Protein AF-A0A1M7TWF4-F1 (afdb_monomer_lite)

pLDDT: mean 72.03, std 9.36, range [39.81, 85.19]

Foldseek 3Di:
DVLPDPLVVVLVVCLVVPQVVQVVVVHHSVLVSVLSNQLSVLLCQACSHPVNVVPLVPDDPVDPSVRVNVVSNVVSVCCNVVVSVVSCCVRPVVPD

Secondary structure (DSSP, 8-state):
-TTTS-HHHHHHHHHHHHHHHHHHTT--HHHHHHHHHHHHHHHHTSTTSHHHHHHHHT--TTS-HHHHHHHHHHHHHHHHHHHHHHHHHHHTTT--

Organism: NCBI:txid134849

Radius of gyration: 16.24 Å; chains: 1; bounding box: 36×26×40 Å

Sequence (96 aa):
MSAFASSTALLPVIIPIGVPLVVDGGVDAAFFVAALAIASTIVDVSPFSTNGALILANHPESIPEAAFYKQILTYSIVVVLVGPLLVWAALVLPGW

Structure (mmCIF, N/CA/C/O backbone):
data_AF-A0A1M7TWF4-F1
#
_entry.id   AF-A0A1M7TWF4-F1
#
loop_
_atom_site.group_PDB
_atom_site.id
_atom_site.type_symbol
_atom_site.label_atom_id
_atom_site.label_alt_id
_atom_site.label_comp_id
_atom_site.label_asym_id
_atom_site.label_entity_id
_atom_site.label_seq_id
_atom_site.pdbx_PDB_ins_code
_atom_site.Cartn_x
_atom_site.Cartn_y
_atom_site.Cartn_z
_atom_site.occupancy
_atom_site.B_iso_or_equiv
_atom_site.auth_seq_id
_atom_site.auth_comp_id
_atom_site.auth_asym_id
_atom_site.auth_atom_id
_atom_site.pdbx_PDB_model_num
ATOM 1 N N . MET A 1 1 ? 1.774 7.238 -2.239 1.00 42.38 1 MET A N 1
ATOM 2 C CA . MET A 1 1 ? 2.805 8.028 -1.527 1.00 42.38 1 MET A CA 1
ATOM 3 C C . MET A 1 1 ? 4.073 7.226 -1.191 1.00 42.38 1 MET A C 1
ATOM 5 O O . MET A 1 1 ? 5.017 7.860 -0.754 1.00 42.38 1 MET A O 1
ATOM 9 N N . SER A 1 2 ? 4.191 5.916 -1.477 1.00 39.81 2 SER A N 1
ATOM 10 C CA . SER A 1 2 ? 5.463 5.171 -1.276 1.00 39.81 2 SER A CA 1
ATOM 11 C C . SER A 1 2 ? 6.436 5.156 -2.468 1.00 39.81 2 SER A C 1
ATOM 13 O O . SER A 1 2 ? 7.442 4.466 -2.411 1.00 39.81 2 SER A O 1
ATOM 15 N N . ALA A 1 3 ? 6.194 5.932 -3.536 1.00 46.03 3 ALA A N 1
ATOM 16 C CA . ALA A 1 3 ? 7.191 6.130 -4.604 1.00 46.03 3 ALA A CA 1
ATOM 17 C C . ALA A 1 3 ? 8.256 7.197 -4.251 1.00 46.03 3 ALA A C 1
ATOM 19 O O . ALA A 1 3 ? 9.254 7.315 -4.949 1.00 46.03 3 ALA A O 1
ATOM 20 N N . PHE A 1 4 ? 8.042 7.979 -3.181 1.00 44.56 4 PHE A N 1
ATOM 21 C CA . PHE A 1 4 ? 8.943 9.065 -2.750 1.00 44.56 4 PHE A CA 1
ATOM 22 C C . PHE A 1 4 ? 9.162 9.146 -1.230 1.00 44.56 4 PHE A C 1
ATOM 24 O O . PHE A 1 4 ? 10.099 9.810 -0.796 1.00 44.56 4 PHE A O 1
ATOM 31 N N . ALA A 1 5 ? 8.330 8.493 -0.411 1.00 48.75 5 ALA A N 1
ATOM 32 C CA . ALA A 1 5 ? 8.436 8.539 1.045 1.00 48.75 5 ALA A CA 1
ATOM 33 C C . ALA A 1 5 ? 8.428 7.124 1.630 1.00 48.75 5 ALA A C 1
ATOM 35 O O . ALA A 1 5 ? 7.549 6.325 1.317 1.00 48.75 5 ALA A O 1
ATOM 36 N N . SER A 1 6 ? 9.416 6.831 2.479 1.00 57.94 6 SER A N 1
ATOM 37 C CA . SER A 1 6 ? 9.562 5.539 3.154 1.00 57.94 6 SER A CA 1
ATOM 38 C C . SER A 1 6 ? 8.303 5.194 3.951 1.00 57.94 6 SER A C 1
ATOM 40 O O . SER A 1 6 ? 7.835 6.000 4.755 1.00 57.94 6 SER A O 1
ATOM 42 N N . SER A 1 7 ? 7.786 3.981 3.786 1.00 57.41 7 SER A N 1
ATOM 43 C CA . SER A 1 7 ? 6.604 3.468 4.491 1.00 57.41 7 SER A CA 1
ATOM 44 C C . SER A 1 7 ? 6.751 3.509 6.024 1.00 57.41 7 SER A C 1
ATOM 46 O O . SER A 1 7 ? 5.803 3.825 6.743 1.00 57.41 7 SER A O 1
ATOM 48 N N . THR A 1 8 ? 7.979 3.357 6.532 1.00 60.03 8 THR A N 1
ATOM 49 C CA . THR A 1 8 ? 8.356 3.583 7.943 1.00 60.03 8 THR A CA 1
ATOM 50 C C . THR A 1 8 ? 8.307 5.042 8.398 1.00 60.03 8 THR A C 1
ATOM 52 O O . THR A 1 8 ? 8.125 5.288 9.585 1.00 60.03 8 THR A O 1
ATOM 55 N N . ALA A 1 9 ? 8.461 6.012 7.496 1.00 59.34 9 ALA A N 1
ATOM 56 C CA . ALA A 1 9 ? 8.367 7.439 7.815 1.00 59.34 9 ALA A CA 1
ATOM 57 C C . ALA A 1 9 ? 6.924 7.961 7.733 1.00 59.34 9 ALA A C 1
ATOM 59 O O . ALA A 1 9 ? 6.589 8.961 8.363 1.00 59.34 9 ALA A O 1
ATOM 60 N N . LEU A 1 10 ? 6.061 7.279 6.977 1.00 65.88 10 LEU A N 1
ATOM 61 C CA . LEU A 1 10 ? 4.694 7.719 6.714 1.00 65.88 10 LEU A CA 1
ATOM 62 C C . LEU A 1 10 ? 3.720 7.329 7.839 1.00 65.88 10 LEU A C 1
ATOM 64 O O . LEU A 1 10 ? 2.900 8.147 8.254 1.00 65.88 10 LEU A O 1
ATOM 68 N N . LEU A 1 11 ? 3.836 6.107 8.374 1.00 68.69 11 LEU A N 1
ATOM 69 C CA . LEU A 1 11 ? 2.982 5.629 9.471 1.00 68.69 11 LEU A CA 1
ATOM 70 C C . LEU A 1 11 ? 3.062 6.521 10.732 1.00 68.69 11 LEU A C 1
ATOM 72 O O . LEU A 1 11 ? 2.005 6.914 11.225 1.00 68.69 11 LEU A O 1
ATOM 76 N N . PRO A 1 12 ? 4.248 6.944 11.223 1.00 73.88 12 PRO A N 1
ATOM 77 C CA . PRO A 1 12 ? 4.351 7.825 12.390 1.00 73.88 12 PRO A CA 1
ATOM 78 C C . PRO A 1 12 ? 3.737 9.214 12.187 1.00 73.88 12 PRO A C 1
ATOM 80 O O . PRO A 1 12 ? 3.412 9.874 13.166 1.00 73.88 12 PRO A O 1
ATOM 83 N N . VAL A 1 13 ? 3.590 9.671 10.940 1.00 77.25 13 VAL A N 1
ATOM 84 C CA . VAL A 1 13 ? 3.013 10.985 10.608 1.00 77.25 13 VAL A CA 1
ATOM 85 C C . VAL A 1 13 ? 1.496 10.902 10.455 1.00 77.25 13 VAL A C 1
ATOM 87 O O . VAL A 1 13 ? 0.783 11.801 10.892 1.00 77.25 13 VAL A O 1
ATOM 90 N N . ILE A 1 14 ? 0.984 9.824 9.854 1.00 74.56 14 ILE A N 1
ATOM 91 C CA . ILE A 1 14 ? -0.453 9.672 9.595 1.00 74.56 14 ILE A CA 1
ATOM 92 C C . ILE A 1 14 ? -1.213 9.205 10.838 1.00 74.56 14 ILE A C 1
ATOM 94 O O . ILE A 1 14 ? -2.321 9.681 11.079 1.00 74.56 14 ILE A O 1
ATOM 98 N N . ILE A 1 15 ? -0.639 8.309 11.645 1.00 79.06 15 ILE A N 1
ATOM 99 C CA . ILE A 1 15 ? -1.317 7.745 12.823 1.00 79.06 15 ILE A CA 1
ATOM 100 C C . ILE A 1 15 ? -1.767 8.832 13.826 1.00 79.06 15 ILE A C 1
ATOM 102 O O . ILE A 1 15 ? -2.941 8.815 14.193 1.00 79.06 15 ILE A O 1
ATOM 106 N N . PRO A 1 16 ? -0.936 9.819 14.225 1.00 78.81 16 PRO A N 1
ATOM 107 C CA . PRO A 1 16 ? -1.335 10.849 15.192 1.00 78.81 16 PRO A CA 1
ATOM 108 C C . PRO A 1 16 ? -2.476 11.754 14.715 1.00 78.81 16 PRO A C 1
ATOM 110 O O . PRO A 1 16 ? -3.205 12.299 15.536 1.00 78.81 16 PRO A O 1
ATOM 113 N N . ILE A 1 17 ? -2.620 11.928 13.398 1.00 81.50 17 ILE A N 1
ATOM 114 C CA . ILE A 1 17 ? -3.650 12.783 12.791 1.00 81.50 17 ILE A CA 1
ATOM 115 C C . ILE A 1 17 ? -4.926 11.974 12.535 1.00 81.50 17 ILE A C 1
ATOM 117 O O . ILE A 1 17 ? -6.028 12.448 12.796 1.00 81.50 17 ILE A O 1
ATOM 121 N N . GLY A 1 18 ? -4.785 10.747 12.034 1.00 76.31 18 GLY A N 1
ATOM 122 C CA . GLY A 1 18 ? -5.908 9.898 11.652 1.00 76.31 18 GLY A CA 1
ATOM 123 C C . GLY A 1 18 ? -6.639 9.280 12.840 1.00 76.31 18 GLY A C 1
ATOM 124 O O . GLY A 1 18 ? -7.862 9.294 12.857 1.00 76.31 18 GLY A O 1
ATOM 125 N N . VAL A 1 19 ? -5.926 8.794 13.862 1.00 80.25 19 VAL A N 1
ATOM 126 C CA . VAL A 1 19 ? -6.550 8.139 15.027 1.00 80.25 19 VAL A CA 1
ATOM 127 C C . VAL A 1 19 ? -7.637 8.995 15.696 1.00 80.25 19 VAL A C 1
ATOM 129 O O . VAL A 1 19 ? -8.748 8.488 15.838 1.00 80.25 19 VAL A O 1
ATOM 132 N N . PRO A 1 20 ? -7.405 10.270 16.069 1.00 78.00 20 PRO A N 1
ATOM 133 C CA . PRO A 1 20 ? -8.449 11.070 16.711 1.00 78.00 20 PRO A CA 1
ATOM 134 C C . PRO A 1 20 ? -9.663 11.323 15.801 1.00 78.00 20 PRO A C 1
ATOM 136 O O . PRO A 1 20 ? -10.788 11.251 16.278 1.00 78.00 20 PRO A O 1
ATOM 139 N N . LEU A 1 21 ? -9.459 11.543 14.496 1.00 76.88 21 LEU A N 1
ATOM 140 C CA . LEU A 1 21 ? -10.544 11.724 13.516 1.00 76.88 21 LEU A CA 1
ATOM 141 C C . LEU A 1 21 ? -11.430 10.480 13.373 1.00 76.88 21 LEU A C 1
ATOM 143 O O . LEU A 1 21 ? -12.639 10.577 13.186 1.00 76.88 21 LEU A O 1
ATOM 147 N N . VAL A 1 22 ? -10.808 9.307 13.416 1.00 76.50 22 VAL A N 1
ATOM 148 C CA . VAL A 1 22 ? -11.459 8.026 13.144 1.00 76.50 22 VAL A CA 1
ATOM 149 C C . VAL A 1 22 ? -12.206 7.531 14.388 1.00 76.50 22 VAL A C 1
ATOM 151 O O . VAL A 1 22 ? -13.339 7.070 14.270 1.00 76.50 22 VAL A O 1
ATOM 154 N N . VAL A 1 23 ? -11.635 7.752 15.580 1.00 79.31 23 VAL A N 1
ATOM 155 C CA . VAL A 1 23 ? -12.296 7.502 16.873 1.00 79.31 23 VAL A CA 1
ATOM 156 C C . VAL A 1 23 ? -13.521 8.400 17.061 1.00 79.31 23 VAL A C 1
ATOM 158 O O . VAL A 1 23 ? -14.568 7.908 17.473 1.00 79.31 23 VAL A O 1
ATOM 161 N N . ASP A 1 24 ? -13.426 9.688 16.715 1.00 80.12 24 ASP A N 1
ATOM 162 C CA . ASP A 1 24 ? -14.568 10.617 16.769 1.00 80.12 24 ASP A CA 1
ATOM 163 C C . ASP A 1 24 ? -15.681 10.215 15.776 1.00 80.12 24 ASP A C 1
ATOM 165 O O . ASP A 1 24 ? -16.870 10.367 16.048 1.00 80.12 24 ASP A O 1
ATOM 169 N N . GLY A 1 25 ? -15.299 9.601 14.650 1.00 73.31 25 GLY A N 1
ATOM 170 C CA . GLY A 1 25 ? -16.207 9.010 13.662 1.00 73.31 25 GLY A CA 1
ATOM 171 C C . GLY A 1 25 ? -16.766 7.624 14.018 1.00 73.31 25 GLY A C 1
ATOM 172 O O . GLY A 1 25 ? -17.464 7.038 13.191 1.00 73.31 25 GLY A O 1
ATOM 173 N N . GLY A 1 26 ? -16.470 7.082 15.207 1.00 76.19 26 GLY A N 1
ATOM 174 C CA . GLY A 1 26 ? -16.965 5.776 15.665 1.00 76.19 26 GLY A CA 1
ATOM 175 C C . GLY A 1 26 ? -16.248 4.560 15.067 1.00 76.19 26 GLY A C 1
ATOM 176 O O . GLY A 1 26 ? -16.761 3.447 15.149 1.00 76.19 26 GLY A O 1
ATOM 177 N N . VAL A 1 27 ? -15.077 4.752 14.462 1.00 75.25 27 VAL A N 1
ATOM 178 C CA . VAL A 1 27 ? -14.254 3.679 13.897 1.00 75.25 27 VAL A CA 1
ATOM 179 C C . VAL A 1 27 ? -13.085 3.396 14.842 1.00 75.25 27 VAL A C 1
ATOM 181 O O . VAL A 1 27 ? -12.405 4.304 15.322 1.00 75.25 27 VAL A O 1
ATOM 184 N N . ASP A 1 28 ? -12.835 2.119 15.113 1.00 78.81 28 ASP A N 1
ATOM 185 C CA . ASP A 1 28 ? -11.795 1.713 16.053 1.00 78.81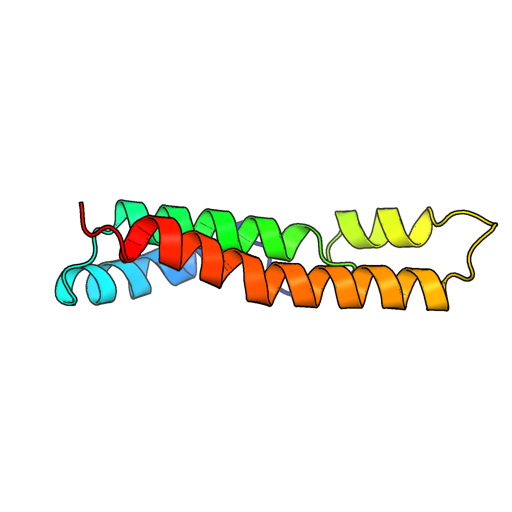 28 ASP A CA 1
ATOM 186 C C . ASP A 1 28 ? -10.377 1.934 15.480 1.00 78.81 28 ASP A C 1
ATOM 188 O O . ASP A 1 28 ? -10.050 1.627 14.325 1.00 78.81 28 ASP A O 1
ATOM 192 N N . ALA A 1 29 ? -9.526 2.522 16.324 1.00 76.12 29 ALA A N 1
ATOM 193 C CA . ALA A 1 29 ? -8.182 2.950 15.965 1.00 76.12 29 ALA A CA 1
ATOM 194 C C . ALA A 1 29 ? -7.268 1.785 15.551 1.00 76.12 29 ALA A C 1
ATOM 196 O O . ALA A 1 29 ? -6.388 1.974 14.710 1.00 76.12 29 ALA A O 1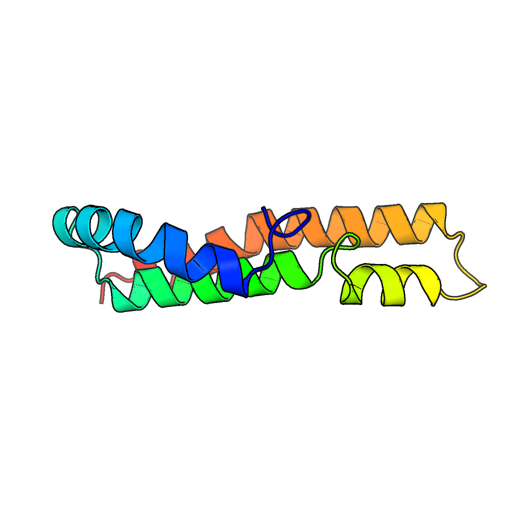
ATOM 197 N N . ALA A 1 30 ? -7.461 0.584 16.102 1.00 76.44 30 ALA A N 1
ATOM 198 C CA . ALA A 1 30 ? -6.666 -0.586 15.752 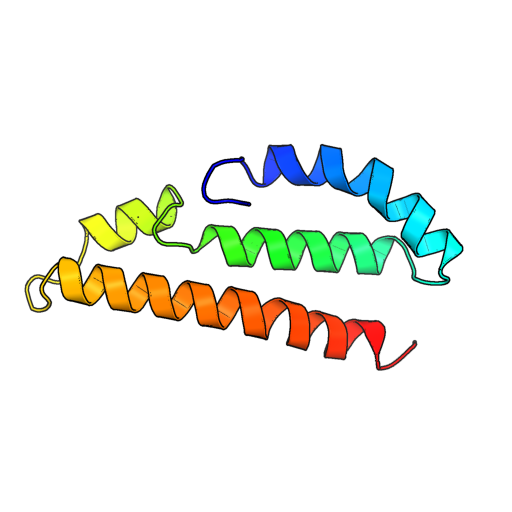1.00 76.44 30 ALA A CA 1
ATOM 199 C C . ALA A 1 30 ? -6.962 -1.045 14.319 1.00 76.44 30 ALA A C 1
ATOM 201 O O . ALA A 1 30 ? -6.024 -1.299 13.558 1.00 76.44 30 ALA A O 1
ATOM 202 N N . PHE A 1 31 ? -8.235 -1.070 13.906 1.00 73.00 31 PHE A N 1
ATOM 203 C CA . PHE A 1 31 ? -8.599 -1.393 12.520 1.00 73.00 31 PHE A CA 1
ATOM 204 C C . PHE A 1 31 ? -8.105 -0.336 11.532 1.00 73.00 31 PHE A C 1
ATOM 206 O O . PHE A 1 31 ? -7.646 -0.678 10.441 1.00 73.00 31 PHE A O 1
ATOM 213 N N . PHE A 1 32 ? -8.120 0.939 11.923 1.00 77.56 32 PHE A N 1
ATOM 214 C CA . PHE A 1 32 ? -7.553 2.016 11.115 1.00 77.56 32 PHE A CA 1
ATOM 215 C C . PHE A 1 32 ? -6.048 1.850 10.886 1.00 77.56 32 PHE A C 1
ATOM 217 O O . PHE A 1 32 ? -5.583 1.901 9.746 1.00 77.56 32 PHE A O 1
ATOM 224 N N . VAL A 1 33 ? -5.284 1.604 11.955 1.00 78.38 33 VAL A N 1
ATOM 225 C CA . VAL A 1 33 ? -3.834 1.379 11.867 1.00 78.38 33 VAL A CA 1
ATOM 226 C C . VAL A 1 33 ? -3.525 0.117 11.057 1.00 78.38 33 VAL A C 1
ATOM 228 O O . VAL A 1 33 ? -2.627 0.144 10.214 1.00 78.38 33 VAL A O 1
ATOM 231 N N . ALA A 1 34 ? -4.290 -0.963 11.247 1.00 76.44 34 ALA A N 1
ATOM 232 C CA . ALA A 1 34 ? -4.149 -2.192 10.468 1.00 76.44 34 ALA A CA 1
ATOM 233 C C . ALA A 1 34 ? -4.392 -1.952 8.968 1.00 76.44 34 ALA A C 1
ATOM 235 O O . ALA A 1 34 ? -3.584 -2.373 8.138 1.00 76.44 34 ALA A O 1
ATOM 236 N N . ALA A 1 35 ? -5.445 -1.213 8.608 1.00 73.88 35 ALA A N 1
ATOM 237 C CA . ALA A 1 35 ? -5.725 -0.846 7.221 1.00 73.88 35 ALA A CA 1
ATOM 238 C C . ALA A 1 35 ? -4.596 0.004 6.610 1.00 73.88 35 ALA A C 1
ATOM 240 O O . ALA A 1 35 ? -4.197 -0.224 5.467 1.00 73.88 35 ALA A O 1
ATOM 241 N N . LEU A 1 36 ? -4.033 0.939 7.382 1.00 75.62 36 LEU A N 1
ATOM 242 C CA . LEU A 1 36 ? -2.903 1.773 6.962 1.00 75.62 36 LEU A CA 1
ATOM 243 C C . LEU A 1 36 ? -1.629 0.959 6.724 1.00 75.62 36 LEU A C 1
ATOM 245 O O . LEU A 1 36 ? -0.947 1.172 5.723 1.00 75.62 36 LEU A O 1
ATOM 249 N N . ALA A 1 37 ? -1.329 0.007 7.608 1.00 75.31 37 ALA A N 1
ATOM 250 C CA . ALA A 1 37 ? -0.195 -0.899 7.459 1.00 75.31 37 ALA A CA 1
ATOM 251 C C . ALA A 1 37 ? -0.337 -1.786 6.208 1.00 75.31 37 ALA A C 1
ATOM 253 O O . ALA A 1 37 ? 0.606 -1.923 5.426 1.00 75.31 37 ALA A O 1
ATOM 254 N N . ILE A 1 38 ? -1.532 -2.331 5.958 1.00 71.19 38 ILE A N 1
ATOM 255 C CA . ILE A 1 38 ? -1.804 -3.146 4.766 1.00 71.19 38 ILE A CA 1
ATOM 256 C C . ILE A 1 38 ? -1.667 -2.301 3.491 1.00 71.19 38 ILE A C 1
ATOM 258 O O . ILE A 1 38 ? -0.965 -2.695 2.558 1.00 71.19 38 ILE A O 1
ATOM 262 N N . ALA A 1 39 ? -2.275 -1.111 3.465 1.00 70.06 39 ALA A N 1
ATOM 263 C CA . ALA A 1 39 ? -2.186 -0.194 2.331 1.00 70.06 39 ALA A CA 1
ATOM 264 C C . ALA A 1 39 ? -0.736 0.236 2.051 1.00 70.06 39 ALA A C 1
ATOM 266 O O . ALA A 1 39 ? -0.311 0.243 0.900 1.00 70.06 39 ALA A O 1
ATOM 267 N N . SER A 1 40 ? 0.041 0.529 3.096 1.00 70.12 40 SER A N 1
ATOM 268 C CA . SER A 1 40 ? 1.478 0.816 3.015 1.00 70.12 40 SER A CA 1
ATOM 269 C C . SER A 1 40 ? 2.241 -0.304 2.299 1.00 70.12 40 SER A C 1
ATOM 271 O O . SER A 1 40 ? 2.975 -0.047 1.347 1.00 70.12 40 SER A O 1
ATOM 273 N N . THR A 1 41 ? 2.011 -1.552 2.708 1.00 69.12 41 THR A N 1
ATOM 274 C CA . THR A 1 41 ? 2.719 -2.729 2.174 1.00 69.12 41 THR A CA 1
ATOM 275 C C . THR A 1 41 ? 2.389 -2.978 0.697 1.00 69.12 41 THR A C 1
ATOM 277 O O . THR A 1 41 ? 3.238 -3.391 -0.088 1.00 69.12 41 THR A O 1
ATOM 280 N N . ILE A 1 42 ? 1.154 -2.680 0.289 1.00 64.75 42 ILE A N 1
ATOM 281 C CA . ILE A 1 42 ? 0.713 -2.772 -1.108 1.00 64.75 42 ILE A CA 1
ATOM 282 C C . ILE A 1 42 ? 1.449 -1.770 -2.006 1.00 64.75 42 ILE A C 1
ATOM 284 O O . ILE A 1 42 ? 1.765 -2.080 -3.153 1.00 64.75 42 ILE A O 1
ATOM 288 N N . VAL A 1 43 ? 1.741 -0.566 -1.515 1.00 61.19 43 VAL A N 1
ATOM 289 C CA . VAL A 1 43 ? 2.466 0.433 -2.316 1.00 61.19 43 VAL A CA 1
ATOM 290 C C . VAL A 1 43 ? 3.972 0.110 -2.372 1.00 61.19 43 VAL A C 1
ATOM 292 O O . VAL A 1 43 ? 4.644 0.497 -3.331 1.00 61.19 43 VAL A O 1
ATOM 295 N N . ASP A 1 44 ? 4.496 -0.674 -1.424 1.00 64.62 44 ASP A N 1
ATOM 296 C CA . ASP A 1 44 ? 5.899 -1.118 -1.405 1.00 64.62 44 ASP A CA 1
ATOM 297 C C . ASP A 1 44 ? 6.256 -2.121 -2.518 1.00 64.62 44 ASP A C 1
ATOM 299 O O . ASP A 1 44 ? 7.429 -2.247 -2.867 1.00 64.62 44 ASP A O 1
ATOM 303 N N . VAL A 1 45 ? 5.283 -2.795 -3.142 1.00 59.22 45 VAL A N 1
ATOM 304 C CA . VAL A 1 45 ? 5.507 -3.651 -4.332 1.00 59.22 45 VAL A CA 1
ATOM 305 C C . VAL A 1 45 ? 5.445 -2.882 -5.660 1.00 59.22 45 VAL A C 1
ATOM 307 O O . VAL A 1 45 ? 5.484 -3.486 -6.731 1.00 59.22 45 VAL A O 1
ATOM 310 N N . SER A 1 46 ? 5.369 -1.547 -5.623 1.00 65.69 46 SER A N 1
ATOM 311 C CA . SER A 1 46 ? 5.378 -0.730 -6.844 1.00 65.69 46 SER A CA 1
ATOM 312 C C . SER A 1 46 ? 6.736 -0.763 -7.568 1.00 65.69 46 SER A C 1
ATOM 314 O O . SER A 1 46 ? 7.762 -0.902 -6.901 1.00 65.69 46 SER A O 1
ATOM 316 N N . PRO A 1 47 ? 6.794 -0.557 -8.904 1.00 61.25 47 PRO A N 1
ATOM 317 C CA . PRO A 1 47 ? 8.048 -0.574 -9.672 1.00 61.25 47 PRO A CA 1
ATOM 318 C C . PRO A 1 47 ? 9.010 0.553 -9.273 1.00 61.25 47 PRO A C 1
ATOM 320 O O . PRO A 1 47 ? 10.165 0.552 -9.681 1.00 61.25 47 PRO A O 1
ATOM 323 N N . PHE A 1 48 ? 8.529 1.518 -8.487 1.00 62.03 48 PHE A N 1
ATOM 324 C CA . PHE A 1 48 ? 9.289 2.664 -7.999 1.00 62.03 48 PHE A CA 1
ATOM 325 C C . PHE A 1 48 ? 9.853 2.459 -6.589 1.00 62.03 48 PHE A C 1
ATOM 327 O O . PHE A 1 48 ? 10.555 3.334 -6.089 1.00 62.03 48 PHE A O 1
ATOM 334 N N . SER A 1 49 ? 9.550 1.335 -5.929 1.00 65.12 49 SER A N 1
ATOM 335 C CA . SER A 1 49 ? 10.219 0.964 -4.681 1.00 65.12 49 SER A CA 1
ATOM 336 C C . SER A 1 49 ? 11.571 0.317 -4.977 1.00 65.12 49 SER A C 1
ATOM 338 O O . SER A 1 49 ? 11.795 -0.206 -6.068 1.00 65.12 49 SER A O 1
ATOM 340 N N . THR A 1 50 ? 12.469 0.279 -3.992 1.00 68.12 50 THR A N 1
ATOM 341 C CA . THR A 1 50 ? 13.762 -0.414 -4.114 1.00 68.12 50 THR A CA 1
ATOM 342 C C . THR A 1 50 ? 13.598 -1.868 -4.573 1.00 68.12 50 THR A C 1
ATOM 344 O O . THR A 1 50 ? 14.340 -2.336 -5.433 1.00 68.12 50 THR A O 1
ATOM 347 N N . ASN A 1 51 ? 12.586 -2.571 -4.051 1.00 65.56 51 ASN A N 1
ATOM 348 C CA . ASN A 1 51 ? 12.295 -3.953 -4.435 1.00 65.56 51 ASN A CA 1
ATOM 349 C C . ASN A 1 51 ? 11.711 -4.044 -5.853 1.00 65.56 51 ASN A C 1
ATOM 351 O O . ASN A 1 51 ? 12.112 -4.914 -6.622 1.00 65.56 51 ASN A O 1
ATOM 355 N N . GLY A 1 52 ? 10.807 -3.136 -6.233 1.00 67.56 52 GLY A N 1
ATOM 356 C CA . GLY A 1 52 ? 10.247 -3.101 -7.585 1.00 67.56 52 GLY A CA 1
ATOM 357 C C . GLY A 1 52 ? 11.273 -2.732 -8.657 1.00 67.56 52 GLY A C 1
ATOM 358 O O . GLY A 1 52 ? 11.256 -3.314 -9.740 1.00 67.56 52 GLY A O 1
ATOM 359 N N . ALA A 1 53 ? 12.216 -1.844 -8.335 1.00 71.94 53 ALA A N 1
ATOM 360 C CA . ALA A 1 53 ? 13.317 -1.468 -9.215 1.00 71.94 53 ALA A CA 1
ATOM 361 C C . ALA A 1 53 ? 14.267 -2.647 -9.475 1.00 71.94 53 ALA A C 1
ATOM 363 O O . ALA A 1 53 ? 14.682 -2.859 -10.612 1.00 71.94 53 ALA A O 1
ATOM 364 N N . LEU A 1 54 ? 14.560 -3.463 -8.454 1.00 74.50 54 LEU A N 1
ATOM 365 C CA . LEU A 1 54 ? 15.338 -4.697 -8.620 1.00 74.50 54 LEU A CA 1
ATOM 366 C C . LEU A 1 54 ? 14.608 -5.731 -9.482 1.00 74.50 54 LEU A C 1
ATOM 368 O O . LEU A 1 54 ? 15.244 -6.407 -10.288 1.00 74.50 54 LEU A O 1
ATOM 372 N N . ILE A 1 55 ? 13.288 -5.856 -9.330 1.00 77.88 55 ILE A N 1
ATOM 373 C CA . ILE A 1 55 ? 12.476 -6.768 -10.146 1.00 77.88 55 ILE A CA 1
ATOM 374 C C . ILE A 1 55 ? 12.474 -6.312 -11.611 1.00 77.88 55 ILE A C 1
ATOM 376 O O . ILE A 1 55 ? 12.678 -7.136 -12.496 1.00 77.88 55 ILE A O 1
ATOM 380 N N . LEU A 1 56 ? 12.308 -5.010 -11.871 1.00 78.50 56 LEU A N 1
ATOM 381 C CA . LEU A 1 56 ? 12.381 -4.421 -13.213 1.00 78.50 56 LEU A CA 1
ATOM 382 C C . LEU A 1 56 ? 13.771 -4.583 -13.852 1.00 78.50 56 LEU A C 1
ATOM 384 O O . LEU A 1 56 ? 13.875 -4.927 -15.028 1.00 78.50 56 LEU A O 1
ATOM 388 N N . ALA A 1 57 ? 14.835 -4.387 -13.071 1.00 78.50 57 ALA A N 1
ATOM 389 C CA . ALA A 1 57 ? 16.209 -4.565 -13.532 1.00 78.50 57 ALA A CA 1
ATOM 390 C C . ALA A 1 57 ? 16.542 -6.032 -13.867 1.00 78.50 57 ALA A C 1
ATOM 392 O O . ALA A 1 57 ? 17.346 -6.279 -14.758 1.00 78.50 57 ALA A O 1
ATOM 393 N N . ASN A 1 58 ? 15.903 -6.997 -13.196 1.00 79.62 58 ASN A N 1
ATOM 394 C CA . ASN A 1 58 ? 16.045 -8.436 -13.454 1.00 79.62 58 ASN A CA 1
ATOM 395 C C . ASN A 1 58 ? 14.941 -8.994 -14.375 1.00 79.62 58 ASN A C 1
ATOM 397 O O . ASN A 1 58 ? 14.547 -10.156 -14.240 1.00 79.62 58 ASN A O 1
ATOM 401 N N . HIS A 1 59 ? 14.390 -8.180 -15.279 1.00 79.69 59 HIS A N 1
ATOM 402 C CA . HIS A 1 59 ? 13.338 -8.644 -16.182 1.00 79.69 59 HIS A CA 1
ATOM 403 C C . HIS A 1 59 ? 13.824 -9.803 -17.085 1.00 79.69 59 HIS A C 1
ATOM 405 O O . HIS A 1 59 ? 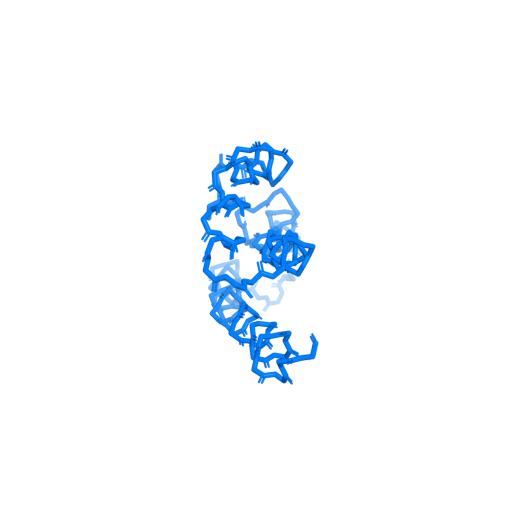14.996 -9.844 -17.462 1.00 79.69 59 HIS A O 1
ATOM 411 N N . PRO A 1 60 ? 12.945 -10.753 -17.459 1.00 81.12 60 PRO A N 1
ATOM 412 C CA . PRO A 1 60 ? 13.313 -11.850 -18.353 1.00 81.12 60 PRO A CA 1
ATOM 413 C C . PRO A 1 60 ? 13.722 -11.332 -19.737 1.00 81.12 60 PRO A C 1
ATOM 415 O O . PRO A 1 60 ? 12.985 -10.542 -20.323 1.00 81.12 60 PRO A O 1
ATOM 418 N N . GLU A 1 61 ? 14.808 -11.858 -20.318 1.00 77.25 61 GLU A N 1
ATOM 419 C CA . GLU A 1 61 ? 15.283 -11.468 -21.664 1.00 77.25 61 GLU A CA 1
ATOM 420 C C . GLU A 1 61 ? 14.231 -11.673 -22.773 1.00 77.25 61 GLU A C 1
ATOM 422 O O . GLU A 1 61 ? 14.293 -11.054 -23.833 1.00 77.25 61 GLU A O 1
ATOM 427 N N . SER A 1 62 ? 13.230 -12.525 -22.531 1.00 83.00 62 SER A N 1
ATOM 428 C CA . SER A 1 62 ? 12.116 -12.778 -23.449 1.00 83.00 62 SER A CA 1
ATOM 429 C C . SER A 1 62 ? 11.097 -11.634 -23.540 1.00 83.00 62 SER A C 1
ATOM 431 O O . SER A 1 62 ? 10.221 -11.681 -24.403 1.00 83.00 62 SER A O 1
ATOM 433 N N . ILE A 1 63 ? 11.142 -10.647 -22.638 1.00 82.94 63 ILE A N 1
ATOM 434 C CA . ILE A 1 63 ? 10.171 -9.548 -22.568 1.00 82.94 63 ILE A CA 1
ATOM 435 C C . ILE A 1 63 ? 10.922 -8.215 -22.650 1.00 82.94 63 ILE A C 1
ATOM 437 O O . ILE A 1 63 ? 11.820 -7.985 -21.850 1.00 82.94 63 ILE A O 1
ATOM 441 N N . PRO A 1 64 ? 10.542 -7.288 -23.547 1.00 85.19 64 PRO A N 1
ATOM 442 C CA . PRO A 1 64 ? 11.140 -5.959 -23.573 1.00 85.19 64 PRO A CA 1
ATOM 443 C C . PRO A 1 64 ? 10.924 -5.224 -22.245 1.00 85.19 64 PRO A C 1
ATOM 445 O O . PRO A 1 64 ? 9.795 -5.168 -21.750 1.00 85.19 64 PRO A O 1
ATOM 448 N N . GLU A 1 65 ? 11.966 -4.577 -21.724 1.00 79.44 65 GLU A N 1
ATOM 449 C CA . GLU A 1 65 ? 11.930 -3.798 -20.476 1.00 79.44 65 GLU A CA 1
ATOM 450 C C . GLU A 1 65 ? 10.727 -2.841 -20.408 1.00 79.44 65 GLU A C 1
ATOM 452 O O . GLU A 1 65 ? 10.015 -2.784 -19.408 1.00 79.44 65 GLU A O 1
ATOM 457 N N . ALA A 1 66 ? 10.418 -2.150 -21.511 1.00 81.81 66 ALA A N 1
ATOM 458 C CA . ALA A 1 66 ? 9.286 -1.227 -21.592 1.00 81.81 66 ALA A CA 1
ATOM 459 C C . ALA A 1 66 ? 7.914 -1.913 -21.425 1.00 81.81 66 ALA A C 1
ATOM 461 O O . ALA A 1 66 ? 6.980 -1.319 -20.879 1.00 81.81 66 ALA A O 1
ATOM 462 N N . ALA A 1 67 ? 7.773 -3.153 -21.901 1.00 83.12 67 ALA A N 1
ATOM 463 C CA . ALA A 1 67 ? 6.554 -3.939 -21.728 1.00 83.12 67 ALA A CA 1
ATOM 464 C C . ALA A 1 67 ? 6.437 -4.448 -20.285 1.00 83.12 67 ALA A C 1
ATOM 466 O O . ALA A 1 67 ? 5.366 -4.346 -19.686 1.00 83.12 67 ALA A O 1
ATOM 467 N N . PHE A 1 68 ? 7.548 -4.907 -19.704 1.00 82.19 68 PHE A N 1
ATOM 468 C CA . PHE A 1 68 ? 7.604 -5.355 -18.315 1.00 82.19 68 PHE A CA 1
ATOM 469 C C . PHE A 1 68 ? 7.339 -4.207 -17.328 1.00 82.19 68 PHE A C 1
ATOM 471 O O . PHE A 1 68 ? 6.531 -4.347 -16.412 1.00 82.19 68 PHE A O 1
ATOM 478 N N . TYR A 1 69 ? 7.906 -3.025 -17.587 1.00 80.69 69 TYR A N 1
ATOM 479 C CA . TYR A 1 69 ? 7.616 -1.794 -16.855 1.00 80.69 69 TYR A CA 1
ATOM 480 C C . TYR A 1 69 ? 6.120 -1.466 -16.862 1.00 80.69 69 TYR A C 1
ATOM 482 O O . TYR A 1 69 ? 5.529 -1.262 -15.802 1.00 80.69 69 TYR A O 1
ATOM 490 N N . LYS A 1 70 ? 5.477 -1.467 -18.042 1.00 81.12 70 LYS A N 1
ATOM 491 C CA . LYS A 1 70 ? 4.027 -1.232 -18.153 1.00 81.12 70 LYS A CA 1
ATOM 492 C C . LYS A 1 70 ? 3.221 -2.271 -17.379 1.00 81.12 70 LYS A C 1
ATOM 494 O O . LYS A 1 70 ? 2.263 -1.901 -16.709 1.00 81.12 70 LYS A O 1
ATOM 499 N N . GLN A 1 71 ? 3.614 -3.541 -17.435 1.00 81.75 71 GLN A N 1
ATOM 500 C CA . GLN A 1 71 ? 2.927 -4.622 -16.733 1.00 81.75 71 GLN A CA 1
ATOM 501 C C . GLN A 1 71 ? 3.003 -4.459 -15.211 1.00 81.75 71 GLN A C 1
ATOM 503 O O . GLN A 1 71 ? 1.971 -4.558 -14.544 1.00 81.75 71 GLN A O 1
ATOM 508 N N . ILE A 1 72 ? 4.181 -4.142 -14.661 1.00 79.75 72 ILE A N 1
ATOM 509 C CA . ILE A 1 72 ? 4.326 -3.871 -13.225 1.00 79.75 72 ILE A CA 1
ATOM 510 C C . ILE A 1 72 ? 3.538 -2.613 -12.839 1.00 79.75 72 ILE A C 1
ATOM 512 O O . ILE A 1 72 ? 2.843 -2.614 -11.827 1.00 79.75 72 ILE A O 1
ATOM 516 N N . LEU A 1 73 ? 3.572 -1.561 -13.661 1.00 80.00 73 LEU A N 1
ATOM 517 C CA . LEU A 1 73 ? 2.850 -0.317 -13.391 1.00 80.00 73 LEU A CA 1
ATOM 518 C C . LEU A 1 73 ? 1.328 -0.531 -13.357 1.00 80.00 73 LEU A C 1
ATOM 520 O O . LEU A 1 73 ? 0.657 -0.068 -12.434 1.00 80.00 73 LEU A O 1
ATOM 524 N N . THR A 1 74 ? 0.777 -1.277 -14.320 1.00 80.50 74 THR A N 1
ATOM 525 C CA . THR A 1 74 ? -0.642 -1.657 -14.329 1.00 80.50 74 THR A CA 1
ATOM 526 C C . THR A 1 74 ? -0.989 -2.542 -13.136 1.00 80.50 74 THR A C 1
ATOM 528 O O . THR A 1 74 ? -1.998 -2.291 -12.481 1.00 80.50 74 THR A O 1
ATOM 531 N N . TYR A 1 75 ? -0.145 -3.525 -12.806 1.00 76.88 75 TYR A N 1
ATOM 532 C CA . TYR A 1 75 ? -0.334 -4.367 -11.626 1.00 76.88 75 TYR A CA 1
ATOM 533 C C . TYR A 1 75 ? -0.408 -3.523 -10.348 1.00 76.88 75 TYR A C 1
ATOM 535 O O . TYR A 1 75 ? -1.362 -3.644 -9.585 1.00 76.88 75 TYR A O 1
ATOM 543 N N . SER A 1 76 ? 0.524 -2.589 -10.149 1.00 71.06 76 SER A N 1
ATOM 544 C CA . SER A 1 76 ? 0.510 -1.696 -8.988 1.00 71.06 76 SER A CA 1
ATOM 545 C C . SER A 1 76 ? -0.744 -0.833 -8.915 1.00 71.06 76 SER A C 1
ATOM 547 O O . SER A 1 76 ? -1.313 -0.703 -7.838 1.00 71.06 76 SER A O 1
ATOM 549 N N . ILE A 1 77 ? -1.213 -0.277 -10.036 1.00 76.12 77 ILE A N 1
ATOM 550 C CA . ILE A 1 77 ? -2.456 0.512 -10.064 1.00 76.12 77 ILE A CA 1
ATOM 551 C C . ILE A 1 77 ? -3.652 -0.346 -9.639 1.00 76.12 77 ILE A C 1
ATOM 553 O O . ILE A 1 77 ? -4.458 0.092 -8.818 1.00 76.12 77 ILE A O 1
ATOM 557 N N . VAL A 1 78 ? -3.755 -1.576 -10.151 1.00 80.69 78 VAL A N 1
ATOM 558 C CA . VAL A 1 78 ? -4.842 -2.498 -9.793 1.00 80.69 78 VAL A CA 1
ATOM 559 C C . VAL A 1 78 ? -4.801 -2.829 -8.304 1.00 80.69 78 VAL A C 1
ATOM 561 O O . VAL A 1 78 ? -5.820 -2.698 -7.633 1.00 80.69 78 VAL A O 1
ATOM 564 N N . VAL A 1 79 ? -3.641 -3.199 -7.757 1.00 71.62 79 VAL A N 1
ATOM 565 C CA . VAL A 1 79 ? -3.529 -3.565 -6.336 1.00 71.62 79 VAL A CA 1
ATOM 566 C C . VAL A 1 79 ? -3.782 -2.353 -5.427 1.00 71.62 79 VAL A C 1
ATOM 568 O O . VAL A 1 79 ? -4.447 -2.494 -4.404 1.00 71.62 79 VAL A O 1
ATOM 571 N N . VAL A 1 80 ? -3.341 -1.149 -5.812 1.00 70.50 80 VAL A N 1
ATOM 572 C CA . VAL A 1 80 ? -3.588 0.095 -5.056 1.00 70.50 80 VAL A CA 1
ATOM 573 C C . VAL A 1 80 ? -5.059 0.504 -5.057 1.00 70.50 80 VAL A C 1
ATOM 575 O O . VAL A 1 80 ? -5.518 1.080 -4.077 1.00 70.50 80 VAL A O 1
ATOM 578 N N . LEU A 1 81 ? -5.811 0.225 -6.121 1.00 75.06 81 LEU A N 1
ATOM 579 C CA . LEU A 1 81 ? -7.246 0.511 -6.154 1.00 75.06 81 LEU A CA 1
ATOM 580 C C . LEU A 1 81 ? -8.043 -0.575 -5.431 1.00 75.06 81 LEU A C 1
ATOM 582 O O . LEU A 1 81 ? -8.862 -0.284 -4.564 1.00 75.06 81 LEU A O 1
ATOM 586 N N . VAL A 1 82 ? -7.789 -1.835 -5.773 1.00 79.06 82 VAL A N 1
ATOM 587 C CA . VAL A 1 82 ? -8.594 -2.973 -5.323 1.00 79.06 82 VAL A CA 1
ATOM 588 C C . VAL A 1 82 ? -8.271 -3.351 -3.879 1.00 79.06 82 VAL A C 1
ATOM 590 O O . VAL A 1 82 ? -9.181 -3.641 -3.110 1.00 79.06 82 VAL A O 1
ATOM 593 N N . GLY A 1 83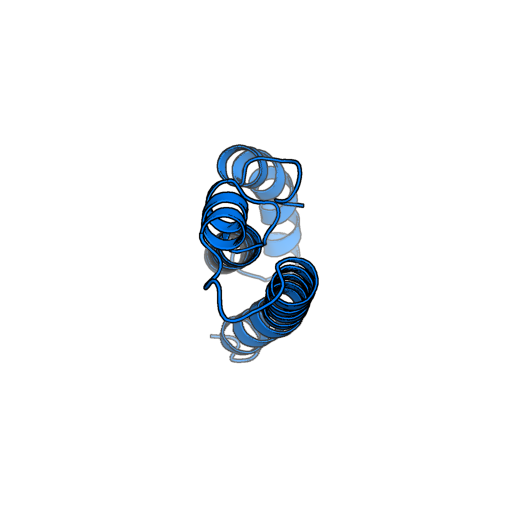 ? -7.000 -3.315 -3.478 1.00 74.44 83 GLY A N 1
ATOM 594 C CA . GLY A 1 83 ? -6.557 -3.736 -2.150 1.00 74.44 83 GLY A CA 1
ATOM 595 C C . GLY A 1 83 ? -7.210 -2.951 -1.008 1.00 74.44 83 GLY A C 1
ATOM 596 O O . GLY A 1 83 ? -7.857 -3.570 -0.164 1.00 74.44 83 GLY A O 1
ATOM 597 N N . PRO A 1 84 ? -7.124 -1.607 -0.981 1.00 67.56 84 PRO A N 1
ATOM 598 C CA . PRO A 1 84 ? -7.782 -0.796 0.039 1.00 67.56 84 PRO A CA 1
ATOM 599 C C . PRO A 1 84 ? -9.303 -0.951 0.034 1.00 67.56 84 PRO A C 1
ATOM 601 O O . PRO A 1 84 ? -9.897 -1.029 1.103 1.00 67.56 84 PRO A O 1
ATOM 604 N N . LEU A 1 85 ? -9.930 -1.047 -1.145 1.00 73.44 85 LEU A N 1
ATOM 605 C CA . LEU A 1 85 ? -11.375 -1.266 -1.270 1.00 73.44 85 LEU A CA 1
ATOM 606 C C . LEU A 1 85 ? -11.806 -2.604 -0.660 1.00 73.44 85 LEU A C 1
ATOM 608 O O . LEU A 1 85 ? -12.783 -2.643 0.080 1.00 73.44 85 LEU A O 1
ATOM 612 N N . LEU A 1 86 ? -11.069 -3.685 -0.932 1.00 78.31 86 LEU A N 1
ATOM 613 C CA . LEU A 1 86 ? -11.354 -5.009 -0.378 1.00 78.31 86 LEU A CA 1
ATOM 614 C C . LEU A 1 86 ? -11.102 -5.070 1.128 1.00 78.31 86 LEU A C 1
ATOM 616 O O . LEU A 1 86 ? -11.915 -5.630 1.853 1.00 78.31 86 LEU A O 1
ATOM 620 N N . VAL A 1 87 ? -10.001 -4.485 1.604 1.00 73.19 87 VAL A N 1
ATOM 621 C CA . VAL A 1 87 ? -9.661 -4.443 3.035 1.00 73.19 87 VAL A CA 1
ATOM 622 C C . VAL A 1 87 ? -10.690 -3.618 3.800 1.00 73.19 87 VAL A C 1
ATOM 624 O O . VAL A 1 87 ? -11.188 -4.065 4.827 1.00 73.19 87 VAL A O 1
ATOM 627 N N . TRP A 1 88 ? -11.064 -2.449 3.279 1.00 71.19 88 TRP A N 1
ATOM 628 C CA . TRP A 1 88 ? -12.127 -1.630 3.850 1.00 71.19 88 TRP A CA 1
ATOM 629 C C . TRP A 1 88 ? -13.466 -2.371 3.845 1.00 71.19 88 TRP A C 1
ATOM 631 O O . TRP A 1 88 ? -14.126 -2.440 4.875 1.00 71.19 88 TRP A O 1
ATOM 641 N N . ALA A 1 89 ? -13.848 -2.996 2.730 1.00 73.31 89 ALA A N 1
ATOM 642 C CA . ALA A 1 89 ? -15.078 -3.776 2.659 1.00 73.31 89 ALA A CA 1
ATOM 643 C C . ALA A 1 89 ? -15.071 -4.963 3.638 1.00 73.31 89 ALA A C 1
ATOM 645 O O . ALA A 1 89 ? -16.096 -5.265 4.234 1.00 73.31 89 ALA A O 1
ATOM 646 N N . ALA A 1 90 ? -13.931 -5.621 3.841 1.00 76.19 90 ALA A N 1
ATOM 647 C CA . ALA A 1 90 ? -13.819 -6.764 4.742 1.00 76.19 90 ALA A CA 1
ATOM 648 C C . ALA A 1 90 ? -13.750 -6.375 6.227 1.00 76.19 90 ALA A C 1
ATOM 650 O O . ALA A 1 90 ? -14.179 -7.161 7.064 1.00 76.19 90 ALA A O 1
ATOM 651 N N . LEU A 1 91 ? -13.202 -5.203 6.565 1.00 67.50 91 LEU A N 1
ATOM 652 C CA . LEU A 1 91 ? -13.004 -4.777 7.957 1.00 67.50 91 LEU A CA 1
ATOM 653 C C . LEU A 1 91 ? -14.059 -3.778 8.447 1.00 67.50 91 LEU A C 1
ATOM 655 O O . LEU A 1 91 ? -14.390 -3.793 9.623 1.00 67.50 91 LEU A O 1
ATOM 659 N N . VAL A 1 92 ? -14.597 -2.921 7.573 1.00 66.50 92 VAL A N 1
ATOM 660 C CA . VAL A 1 92 ? -15.512 -1.828 7.956 1.00 66.50 92 VAL A CA 1
ATOM 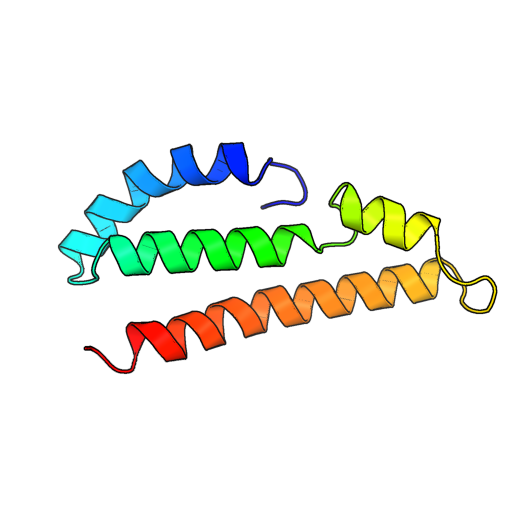661 C C . VAL A 1 92 ? -16.981 -2.172 7.705 1.00 66.50 92 VAL A C 1
ATOM 663 O O . VAL A 1 92 ? -17.812 -1.889 8.561 1.00 66.50 92 VAL A O 1
ATOM 666 N N . LEU A 1 93 ? -17.337 -2.805 6.576 1.00 67.81 93 LEU A N 1
ATOM 667 C CA . LEU A 1 93 ? -18.741 -3.172 6.311 1.00 67.81 93 LEU A CA 1
ATOM 668 C C . LEU A 1 93 ? -19.341 -4.180 7.298 1.00 67.81 93 LEU A C 1
ATOM 670 O O . LEU A 1 93 ? -20.521 -4.027 7.612 1.00 67.81 93 LEU A O 1
ATOM 674 N N . PRO A 1 94 ? -18.623 -5.218 7.769 1.00 69.50 94 PRO A N 1
ATOM 675 C CA . PRO A 1 94 ? -19.256 -6.187 8.652 1.00 69.50 94 PRO A CA 1
ATOM 676 C C . PRO A 1 94 ? -19.519 -5.639 10.066 1.00 69.50 94 PRO A C 1
ATOM 678 O O . PRO A 1 94 ? -20.273 -6.276 10.794 1.00 69.50 94 PRO A O 1
ATOM 681 N N . GLY A 1 95 ? -18.982 -4.463 10.430 1.00 61.59 95 GLY A N 1
ATOM 682 C CA . GLY A 1 95 ? -19.439 -3.668 11.580 1.00 61.59 95 GLY A CA 1
ATOM 683 C C . GLY A 1 95 ? -19.417 -4.371 12.945 1.00 61.59 95 GLY A C 1
ATOM 684 O O . GLY A 1 95 ? -20.286 -4.086 13.768 1.00 61.59 95 GLY A O 1
ATOM 685 N N . TRP A 1 96 ? -18.481 -5.302 13.154 1.00 57.88 96 TRP A N 1
ATOM 686 C CA . TRP A 1 96 ? -18.272 -6.052 14.400 1.00 57.88 96 TRP A CA 1
ATOM 687 C C . TRP A 1 96 ? -17.127 -5.471 15.224 1.00 57.88 96 TRP A C 1
ATOM 689 O O . TRP A 1 96 ? -16.171 -4.940 14.615 1.00 57.88 96 TRP A O 1
#